Protein AF-A0AA49FK80-F1 (afdb_monomer_lite)

Organism: NCBI:txid2975601

Structure (mmCIF, N/CA/C/O backbone):
data_AF-A0AA49FK80-F1
#
_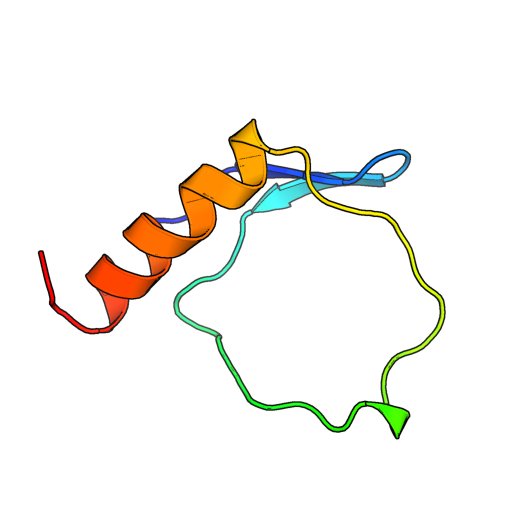entry.id   AF-A0AA49FK80-F1
#
loop_
_atom_site.group_PDB
_atom_site.id
_atom_site.type_symbol
_atom_site.label_atom_id
_atom_site.label_alt_id
_atom_site.label_comp_id
_atom_site.label_asym_id
_atom_site.label_entity_id
_atom_site.label_seq_id
_atom_site.pdbx_PDB_ins_code
_atom_site.Cartn_x
_atom_site.Cartn_y
_atom_site.Cartn_z
_atom_site.occupancy
_atom_site.B_iso_or_equiv
_atom_site.auth_seq_id
_atom_site.auth_comp_id
_atom_site.auth_asym_id
_atom_site.auth_atom_id
_atom_site.pdbx_PDB_model_num
ATOM 1 N N . MET A 1 1 ? 11.942 -2.018 6.047 1.00 72.88 1 MET A N 1
ATOM 2 C CA . MET A 1 1 ? 11.185 -1.434 7.186 1.00 72.88 1 MET A CA 1
ATOM 3 C C . MET A 1 1 ? 9.789 -1.991 7.050 1.00 72.88 1 MET A C 1
ATOM 5 O O . MET A 1 1 ? 9.290 -1.944 5.938 1.00 72.88 1 MET A O 1
ATOM 9 N N . ALA A 1 2 ? 9.198 -2.547 8.105 1.00 85.44 2 ALA A N 1
ATOM 10 C CA . ALA A 1 2 ? 7.909 -3.233 8.017 1.00 85.44 2 ALA A CA 1
ATOM 11 C C . ALA A 1 2 ? 6.855 -2.422 8.795 1.00 85.44 2 ALA A C 1
ATOM 13 O O . ALA A 1 2 ? 6.663 -2.660 9.990 1.00 85.44 2 ALA A O 1
ATOM 14 N N . PRO A 1 3 ? 6.276 -1.363 8.192 1.00 90.69 3 PRO A N 1
ATOM 15 C CA . PRO A 1 3 ? 5.433 -0.443 8.934 1.00 90.69 3 PRO A CA 1
ATOM 16 C C . PRO A 1 3 ? 4.122 -1.120 9.328 1.00 90.69 3 PRO A C 1
ATOM 18 O O . PRO A 1 3 ? 3.464 -1.772 8.516 1.00 90.69 3 PRO A O 1
ATOM 21 N N . LEU A 1 4 ? 3.742 -0.921 10.587 1.00 94.62 4 LEU A N 1
ATOM 22 C CA . LEU A 1 4 ? 2.434 -1.304 11.092 1.00 94.62 4 LEU A CA 1
ATOM 23 C C . LEU A 1 4 ? 1.398 -0.273 10.624 1.00 94.62 4 LEU A C 1
ATOM 25 O O . LEU A 1 4 ? 1.594 0.934 10.823 1.00 94.62 4 LEU A O 1
ATOM 29 N N . 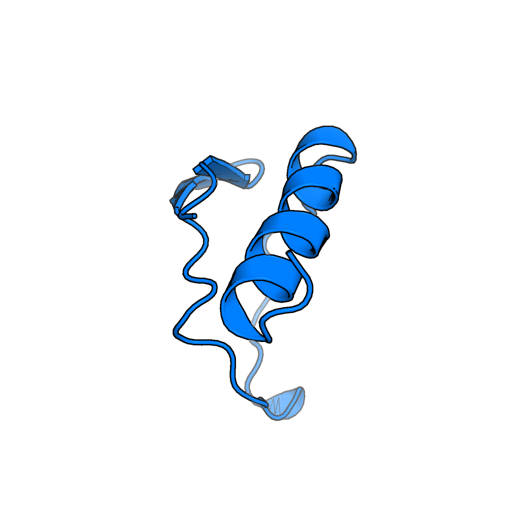VAL A 1 5 ? 0.320 -0.751 10.010 1.00 94.31 5 VAL A N 1
ATOM 30 C CA . VAL A 1 5 ? -0.794 0.050 9.490 1.00 94.31 5 VAL A CA 1
ATOM 31 C C . VAL A 1 5 ? -2.122 -0.481 10.014 1.00 94.31 5 VAL A C 1
ATOM 33 O O . VAL A 1 5 ? -2.287 -1.687 10.202 1.00 94.31 5 VAL A O 1
ATOM 36 N N . GLU A 1 6 ? -3.081 0.411 10.238 1.00 95.25 6 GLU A N 1
ATOM 37 C CA . GLU A 1 6 ? -4.442 0.031 10.606 1.00 95.25 6 GLU A CA 1
ATOM 38 C C . GLU A 1 6 ? -5.338 -0.026 9.364 1.00 95.25 6 GLU A C 1
ATOM 40 O O . GLU A 1 6 ? -5.391 0.909 8.563 1.00 95.25 6 GLU A O 1
ATOM 45 N N . VAL A 1 7 ? -6.074 -1.127 9.211 1.00 92.88 7 VAL A N 1
ATOM 46 C CA . VAL A 1 7 ? -7.134 -1.261 8.211 1.00 92.88 7 VAL A CA 1
ATOM 47 C C . VAL A 1 7 ? -8.482 -1.120 8.927 1.00 92.88 7 VAL A C 1
ATOM 49 O O . VAL A 1 7 ? -8.807 -1.973 9.766 1.00 92.88 7 VAL A O 1
ATOM 52 N N . PRO A 1 8 ? -9.288 -0.087 8.602 1.00 91.62 8 PRO A N 1
ATOM 53 C CA . PRO A 1 8 ? -10.560 0.166 9.272 1.00 91.62 8 PRO A CA 1
ATOM 54 C C . PRO A 1 8 ? -11.459 -1.075 9.318 1.00 91.62 8 PRO A C 1
ATOM 56 O O . PRO A 1 8 ? -11.734 -1.701 8.295 1.00 91.62 8 PRO A O 1
ATOM 59 N N . GLY A 1 9 ? -11.898 -1.455 10.520 1.00 90.94 9 GLY A N 1
ATOM 60 C CA . GLY A 1 9 ? -12.771 -2.615 10.732 1.00 90.94 9 GLY A CA 1
ATOM 61 C C . GLY A 1 9 ? -12.111 -3.989 10.537 1.00 90.94 9 GLY A C 1
ATOM 62 O O . GLY A 1 9 ? -12.815 -4.998 10.572 1.00 90.94 9 GLY A O 1
ATOM 63 N N . LYS A 1 10 ? -10.788 -4.055 10.324 1.00 92.75 10 LYS A N 1
ATOM 64 C CA . LYS A 1 10 ? -10.028 -5.312 10.175 1.00 92.75 10 LYS A CA 1
ATOM 65 C C . LYS A 1 10 ? -8.874 -5.463 11.163 1.00 92.75 10 LYS A C 1
ATOM 67 O O . LYS A 1 10 ? -8.532 -6.595 11.485 1.00 92.75 10 LYS A O 1
ATOM 72 N N . GLY A 1 11 ? -8.308 -4.359 11.651 1.00 94.31 11 GLY A N 1
ATOM 73 C CA . GLY A 1 11 ? -7.248 -4.359 12.661 1.00 94.31 11 GLY A CA 1
ATOM 74 C C . GLY A 1 11 ? -5.883 -3.948 12.112 1.00 94.31 11 GLY A C 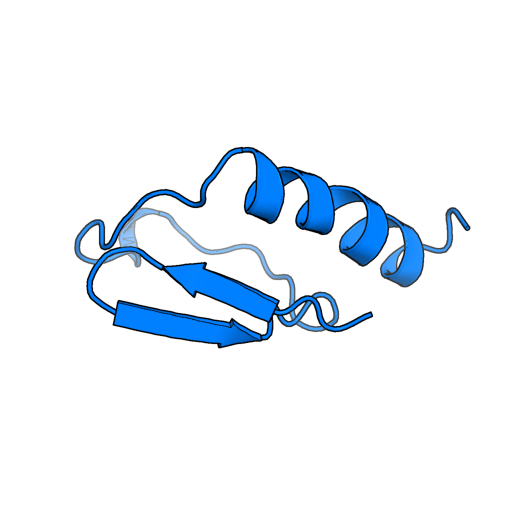1
ATOM 75 O O . GLY A 1 11 ? -5.792 -3.255 11.099 1.00 94.31 11 GLY A O 1
ATOM 76 N N . LEU A 1 12 ? -4.824 -4.349 12.817 1.00 95.69 12 LEU A N 1
ATOM 77 C CA . LEU A 1 12 ? -3.443 -3.961 12.528 1.00 95.69 12 LEU A CA 1
ATOM 78 C C . LEU A 1 12 ? -2.745 -4.998 11.647 1.00 95.69 12 LEU A C 1
ATOM 80 O O . LEU A 1 12 ? -2.801 -6.196 11.920 1.00 95.69 12 LEU A O 1
ATOM 84 N N . PHE A 1 13 ? -2.042 -4.519 10.624 1.00 94.25 13 PHE A N 1
ATOM 85 C CA . PHE A 1 13 ? -1.289 -5.337 9.678 1.00 94.25 13 PHE A CA 1
ATOM 86 C C . PHE A 1 13 ? 0.106 -4.764 9.459 1.00 94.25 13 PHE A C 1
ATOM 88 O O . PHE A 1 13 ? 0.322 -3.555 9.539 1.00 94.25 13 PHE A O 1
ATOM 95 N N . VAL A 1 14 ? 1.057 -5.641 9.159 1.00 93.38 14 VAL A N 1
ATOM 96 C CA . VAL A 1 14 ? 2.412 -5.253 8.765 1.00 93.38 14 VAL A CA 1
ATOM 97 C C . VAL A 1 14 ? 2.465 -5.183 7.243 1.00 93.38 14 VAL A C 1
ATOM 99 O O . VAL A 1 14 ? 2.112 -6.147 6.567 1.00 93.38 14 VAL A O 1
ATOM 102 N N . LEU A 1 15 ? 2.897 -4.046 6.697 1.00 91.06 15 LEU A N 1
ATOM 103 C CA . LEU A 1 15 ? 3.073 -3.888 5.256 1.00 91.06 15 LEU A CA 1
ATOM 104 C C . LEU A 1 15 ? 4.405 -4.511 4.816 1.00 91.06 15 LEU A C 1
ATOM 106 O O . LEU A 1 15 ? 5.475 -4.069 5.241 1.00 91.06 15 LEU A O 1
ATOM 110 N N . SER A 1 16 ? 4.324 -5.524 3.952 1.00 90.00 16 SER A N 1
ATOM 111 C CA . SER A 1 16 ? 5.483 -6.199 3.360 1.00 90.00 16 SER A CA 1
ATOM 112 C C . SER A 1 16 ? 5.977 -5.421 2.138 1.00 90.00 16 SER A C 1
ATOM 114 O O . SER A 1 16 ? 5.442 -5.555 1.040 1.00 90.00 16 SER A O 1
ATOM 116 N N . ALA A 1 17 ? 6.962 -4.541 2.341 1.00 86.06 17 ALA A N 1
ATOM 117 C CA . ALA A 1 17 ? 7.544 -3.742 1.257 1.00 86.06 17 ALA A CA 1
ATOM 118 C C . ALA A 1 17 ? 8.469 -4.565 0.338 1.00 86.06 17 ALA A C 1
ATOM 120 O O . ALA A 1 17 ? 8.683 -4.180 -0.807 1.00 86.06 17 ALA A O 1
ATOM 121 N N . ASP A 1 18 ? 8.976 -5.702 0.821 1.00 84.94 18 ASP A N 1
ATOM 122 C CA . ASP A 1 18 ? 9.877 -6.588 0.072 1.00 84.94 18 ASP A CA 1
ATOM 123 C C . ASP A 1 18 ? 9.115 -7.516 -0.900 1.00 84.94 18 ASP A C 1
ATOM 125 O O . ASP A 1 18 ? 9.710 -8.134 -1.779 1.00 84.94 18 ASP A O 1
ATOM 129 N N . GLU A 1 19 ? 7.786 -7.594 -0.775 1.00 86.44 19 GLU A N 1
ATOM 130 C CA . GLU A 1 19 ? 6.908 -8.472 -1.562 1.00 86.44 19 GLU A CA 1
ATOM 131 C C . GLU A 1 19 ? 5.935 -7.667 -2.443 1.00 86.44 19 GLU A C 1
ATOM 133 O O . GLU A 1 19 ? 4.763 -8.014 -2.593 1.00 86.44 19 GLU A O 1
ATOM 138 N N . ILE A 1 20 ? 6.397 -6.558 -3.028 1.00 87.50 20 ILE A N 1
ATOM 139 C CA . ILE A 1 20 ? 5.586 -5.751 -3.949 1.00 87.50 20 ILE A CA 1
ATOM 140 C C . ILE A 1 20 ? 5.555 -6.415 -5.329 1.00 87.50 20 ILE A C 1
ATOM 142 O O . ILE A 1 20 ? 6.591 -6.677 -5.936 1.00 87.50 20 ILE A O 1
ATOM 146 N N . PHE A 1 21 ? 4.354 -6.637 -5.863 1.00 89.12 21 PHE A N 1
ATOM 147 C CA . PHE A 1 21 ? 4.148 -7.196 -7.198 1.00 89.12 21 PHE A CA 1
ATOM 148 C C . PHE A 1 21 ? 2.969 -6.530 -7.912 1.00 89.12 21 PHE A C 1
ATOM 150 O O . PHE A 1 21 ? 2.051 -5.994 -7.289 1.00 89.12 21 PHE A O 1
ATOM 157 N N . ALA A 1 22 ? 2.980 -6.589 -9.243 1.00 93.00 22 ALA A N 1
ATOM 158 C CA . ALA A 1 22 ? 1.847 -6.169 -10.057 1.00 93.00 22 ALA A CA 1
ATOM 159 C C . ALA A 1 22 ? 0.727 -7.221 -10.002 1.00 93.00 22 ALA A C 1
ATOM 161 O O . ALA A 1 22 ? 0.976 -8.420 -10.136 1.00 93.00 22 ALA A O 1
ATOM 162 N N . ILE A 1 23 ? -0.518 -6.772 -9.840 1.00 93.88 23 ILE A N 1
ATOM 163 C CA . ILE A 1 23 ? -1.707 -7.629 -9.854 1.00 93.88 23 ILE A CA 1
ATOM 164 C C . ILE A 1 23 ? -2.754 -7.060 -10.811 1.00 93.88 23 ILE A C 1
ATOM 166 O O . ILE A 1 23 ? -2.977 -5.852 -10.854 1.00 93.88 23 ILE A O 1
ATOM 170 N N . ASP A 1 24 ? -3.404 -7.941 -11.570 1.00 96.44 24 ASP A N 1
ATOM 171 C CA . ASP A 1 24 ? -4.561 -7.583 -12.390 1.00 96.44 24 ASP A CA 1
ATOM 172 C C . ASP A 1 24 ? -5.737 -7.159 -11.495 1.00 96.44 24 ASP A C 1
ATOM 174 O O . ASP A 1 24 ? -6.123 -7.881 -10.569 1.00 96.44 24 ASP A O 1
ATOM 178 N N . ALA A 1 25 ? -6.325 -6.000 -11.796 1.00 92.69 25 ALA A N 1
ATOM 179 C CA . ALA A 1 25 ? -7.478 -5.462 -11.087 1.00 92.69 25 ALA A CA 1
ATOM 180 C C . ALA A 1 25 ? -8.683 -6.419 -11.107 1.00 92.69 25 ALA A C 1
ATOM 182 O O . ALA A 1 25 ? -9.421 -6.468 -10.126 1.00 92.69 25 ALA A O 1
ATOM 183 N N . ALA A 1 26 ? -8.847 -7.239 -12.152 1.00 95.81 26 ALA A N 1
ATOM 184 C CA . ALA A 1 26 ? -9.908 -8.246 -12.226 1.00 95.81 26 ALA A CA 1
ATOM 185 C C . ALA A 1 26 ? -9.785 -9.346 -11.151 1.00 95.81 26 ALA A C 1
ATOM 187 O O . ALA A 1 26 ? -10.758 -10.038 -10.855 1.00 95.81 26 ALA A O 1
ATOM 188 N N . ARG A 1 27 ? -8.601 -9.514 -10.542 1.00 95.06 27 ARG A N 1
ATOM 189 C CA . ARG A 1 27 ? -8.371 -10.461 -9.436 1.00 95.06 27 ARG A CA 1
ATOM 190 C C . ARG A 1 27 ? -8.718 -9.878 -8.067 1.00 95.06 27 ARG A C 1
ATOM 192 O O . ARG A 1 27 ? -8.761 -10.627 -7.087 1.00 95.06 27 ARG A O 1
ATOM 199 N N . LEU A 1 28 ? -8.927 -8.565 -7.969 1.00 93.56 28 LEU A N 1
ATOM 200 C CA . LEU A 1 28 ? -9.317 -7.919 -6.722 1.00 93.56 28 LEU A CA 1
ATOM 201 C C . LEU A 1 28 ? -10.786 -8.241 -6.419 1.00 93.56 28 LEU A C 1
ATOM 203 O O . LEU A 1 28 ? -11.641 -8.210 -7.298 1.00 93.56 28 LEU A O 1
ATOM 207 N N . LYS A 1 29 ? -11.068 -8.589 -5.159 1.00 91.81 29 LYS A N 1
ATOM 208 C CA . LYS A 1 29 ? -12.426 -8.890 -4.683 1.00 91.81 29 LYS A CA 1
ATOM 209 C C . LYS A 1 29 ? -13.124 -7.593 -4.245 1.00 91.81 29 LYS A C 1
ATOM 211 O O . LYS A 1 29 ? -13.142 -6.602 -4.964 1.00 91.81 29 LYS A O 1
ATOM 216 N N . HIS A 1 30 ? -13.695 -7.585 -3.046 1.00 91.50 30 HIS A N 1
ATOM 217 C CA . HIS A 1 30 ? -14.376 -6.425 -2.488 1.00 91.50 30 HIS A CA 1
ATOM 218 C C . HIS A 1 30 ? -13.391 -5.442 -1.858 1.00 91.50 30 HIS A C 1
ATOM 220 O O . HIS A 1 30 ? -12.403 -5.845 -1.242 1.00 91.50 30 HIS A O 1
ATOM 226 N N . PHE A 1 31 ? -13.703 -4.153 -1.971 1.00 91.56 31 PHE A N 1
ATOM 227 C CA . PHE A 1 31 ? -13.022 -3.107 -1.222 1.00 91.56 31 PHE A CA 1
ATOM 228 C C . PHE A 1 31 ? -13.189 -3.339 0.287 1.00 91.56 31 PHE A C 1
ATOM 230 O O . PHE A 1 31 ? -14.293 -3.603 0.764 1.00 91.56 31 PHE A O 1
ATOM 237 N N . VAL A 1 32 ? -12.084 -3.252 1.028 1.00 91.00 32 VAL A N 1
ATOM 238 C CA . VAL A 1 32 ? -12.047 -3.556 2.467 1.00 91.00 32 VAL A CA 1
ATOM 239 C C . VAL A 1 32 ? -11.907 -2.298 3.325 1.00 91.00 32 VAL A C 1
ATOM 241 O O . VAL A 1 32 ? -12.406 -2.269 4.445 1.00 91.00 32 VAL A O 1
ATOM 244 N N . GLY A 1 33 ? -11.252 -1.259 2.812 1.00 91.31 33 GLY A N 1
ATOM 245 C CA . GLY A 1 33 ? -10.999 -0.023 3.540 1.00 91.31 33 GLY A CA 1
ATOM 246 C C . GLY A 1 33 ? -9.902 0.807 2.883 1.00 91.31 33 GLY A C 1
ATOM 247 O O . GLY A 1 33 ? -9.192 0.335 1.993 1.00 91.31 33 GLY A O 1
ATOM 248 N N . THR A 1 34 ? -9.763 2.046 3.347 1.00 93.56 34 THR A N 1
ATOM 249 C CA . THR A 1 34 ? -8.706 2.967 2.919 1.00 93.56 34 THR A CA 1
ATOM 250 C C . THR A 1 34 ? -7.81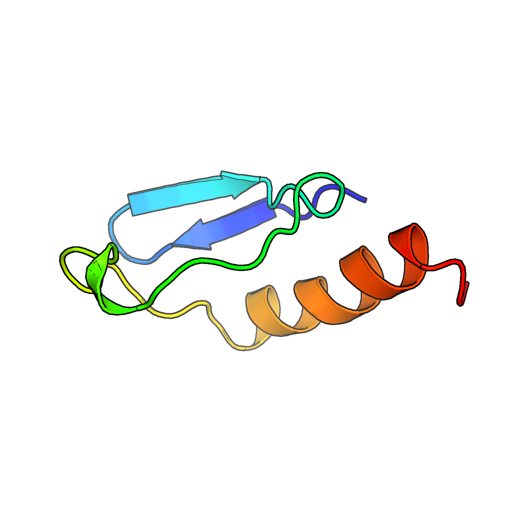3 3.270 4.110 1.00 93.56 34 THR A C 1
ATOM 252 O O . THR A 1 34 ? -8.310 3.581 5.191 1.00 93.56 34 THR A O 1
ATOM 255 N N . LEU A 1 35 ? -6.497 3.198 3.907 1.00 94.19 35 LEU A N 1
ATOM 256 C CA . LEU A 1 35 ? -5.522 3.588 4.921 1.00 94.19 35 LEU A CA 1
ATOM 257 C C . LEU A 1 35 ? -5.657 5.072 5.278 1.00 94.19 35 LEU A C 1
ATOM 259 O O . LEU A 1 35 ? -5.888 5.918 4.407 1.00 94.19 35 LEU A O 1
ATOM 263 N N . SER A 1 36 ? -5.441 5.389 6.554 1.00 95.06 36 SER A N 1
ATOM 264 C CA . SER A 1 36 ? -5.404 6.770 7.034 1.00 95.06 36 SER A CA 1
ATOM 265 C C . SER A 1 36 ? -4.280 7.571 6.347 1.00 95.06 36 SER A C 1
ATOM 267 O O . SER A 1 36 ? -3.297 6.983 5.879 1.00 95.06 36 SER A O 1
ATOM 269 N N . PRO A 1 37 ? -4.349 8.916 6.298 1.00 95.75 37 PRO A N 1
ATOM 270 C CA . PRO A 1 37 ? -3.238 9.727 5.792 1.00 95.75 37 PRO A CA 1
ATOM 271 C C . PRO A 1 37 ? -1.912 9.446 6.517 1.00 95.75 37 PRO A C 1
ATOM 273 O O . PRO A 1 37 ? -0.864 9.394 5.874 1.00 95.75 37 PRO A O 1
ATOM 276 N N . ALA A 1 38 ? -1.968 9.197 7.831 1.00 94.31 38 ALA A N 1
ATOM 277 C CA . ALA A 1 38 ? -0.801 8.869 8.645 1.00 94.31 38 ALA A CA 1
ATOM 278 C C . ALA A 1 38 ? -0.185 7.512 8.262 1.00 94.31 38 ALA A C 1
ATOM 280 O O . ALA A 1 38 ? 1.034 7.396 8.167 1.00 94.31 38 ALA A O 1
ATOM 281 N N . ASP A 1 39 ? -1.005 6.495 7.986 1.00 95.06 39 ASP A N 1
ATOM 282 C CA . ASP A 1 39 ? -0.515 5.186 7.541 1.00 95.06 39 ASP A CA 1
ATOM 283 C C . ASP A 1 39 ? -0.004 5.216 6.103 1.00 95.06 39 ASP A C 1
ATOM 285 O O . ASP A 1 39 ? 1.028 4.621 5.798 1.00 95.06 39 ASP A O 1
ATOM 289 N N . ARG A 1 40 ? -0.667 5.971 5.219 1.00 93.56 40 ARG A N 1
ATOM 290 C CA . ARG A 1 40 ? -0.204 6.169 3.838 1.00 93.56 40 ARG A CA 1
ATOM 291 C C . ARG A 1 40 ? 1.170 6.830 3.778 1.00 93.56 40 ARG A C 1
ATOM 293 O O . ARG A 1 40 ? 1.972 6.460 2.923 1.00 93.56 40 ARG A O 1
ATOM 300 N N . ALA A 1 41 ? 1.465 7.757 4.691 1.00 94.50 41 ALA A N 1
ATOM 301 C CA . ALA A 1 41 ? 2.772 8.410 4.769 1.00 94.50 41 ALA A CA 1
ATOM 302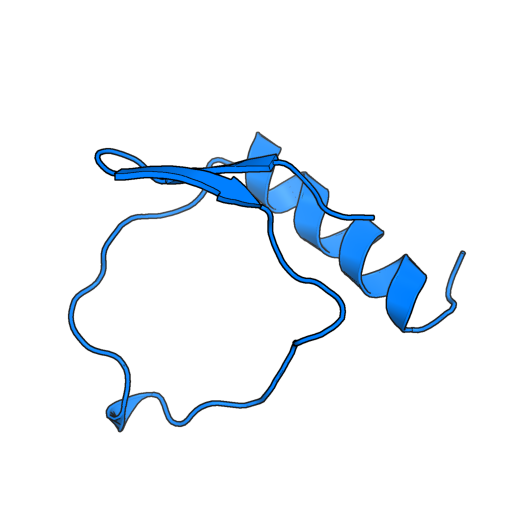 C C . ALA A 1 41 ? 3.923 7.424 5.056 1.00 94.50 41 ALA A C 1
ATOM 304 O O . ALA A 1 41 ? 5.064 7.699 4.697 1.00 94.50 41 ALA A O 1
ATOM 305 N N . LYS A 1 42 ? 3.634 6.249 5.635 1.00 92.56 42 LYS A N 1
ATOM 306 C CA . LYS A 1 42 ? 4.634 5.204 5.920 1.00 92.56 42 LYS A CA 1
ATOM 307 C C . LYS A 1 42 ? 5.039 4.395 4.680 1.00 92.56 42 LYS A C 1
ATOM 309 O O . LYS A 1 42 ? 6.080 3.743 4.709 1.00 92.56 42 LYS A O 1
ATOM 314 N N . ILE A 1 43 ? 4.241 4.422 3.605 1.00 91.38 43 ILE A N 1
ATOM 315 C CA . ILE A 1 43 ? 4.451 3.588 2.408 1.00 91.38 43 ILE A CA 1
ATOM 316 C C . ILE A 1 43 ? 5.696 4.037 1.640 1.00 91.38 43 ILE A C 1
ATOM 318 O O . ILE A 1 43 ? 6.552 3.213 1.336 1.00 91.38 43 ILE A O 1
ATOM 322 N N . ARG A 1 44 ? 5.818 5.339 1.346 1.00 90.75 44 ARG A N 1
ATOM 323 C CA . ARG A 1 44 ? 6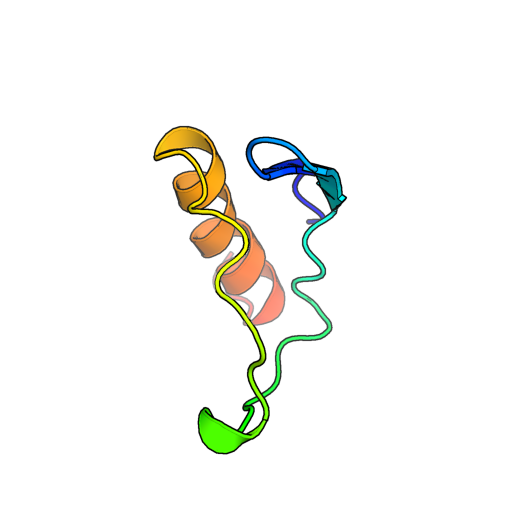.913 5.863 0.516 1.00 90.75 44 ARG A CA 1
ATOM 324 C C . ARG A 1 44 ? 8.300 5.566 1.118 1.00 90.75 44 ARG A C 1
ATOM 326 O O . ARG A 1 44 ? 9.078 4.920 0.426 1.00 90.75 44 ARG A O 1
ATOM 333 N N . PRO A 1 45 ? 8.576 5.862 2.405 1.00 91.50 45 PRO A N 1
ATOM 334 C CA . PRO A 1 45 ? 9.865 5.520 3.011 1.00 91.50 45 PRO A CA 1
ATOM 335 C C . PRO A 1 45 ? 10.144 4.011 3.057 1.00 91.50 45 PRO A C 1
ATOM 337 O O . PRO A 1 45 ? 11.296 3.586 3.003 1.00 91.50 45 PRO A O 1
ATOM 340 N N . ALA A 1 46 ? 9.100 3.182 3.186 1.00 89.81 46 ALA A N 1
ATOM 341 C CA . ALA A 1 46 ? 9.263 1.732 3.166 1.00 89.81 46 ALA A CA 1
ATOM 342 C C . ALA A 1 46 ? 9.692 1.234 1.778 1.00 89.81 46 ALA A C 1
ATOM 344 O O . ALA A 1 46 ? 10.564 0.375 1.709 1.00 89.81 46 ALA A O 1
ATOM 345 N N . ILE A 1 47 ? 9.131 1.807 0.708 1.00 89.25 47 ILE A N 1
ATOM 346 C CA . ILE A 1 47 ? 9.495 1.511 -0.683 1.00 89.25 47 ILE A CA 1
ATOM 347 C C . ILE A 1 47 ? 10.898 2.033 -1.013 1.00 89.25 47 ILE A C 1
ATOM 349 O O . ILE A 1 47 ? 11.711 1.272 -1.529 1.00 89.25 47 ILE A O 1
ATOM 353 N N . ASP A 1 48 ? 11.209 3.290 -0.684 1.00 89.81 48 ASP A N 1
ATOM 354 C CA . ASP A 1 48 ? 12.506 3.912 -1.006 1.00 89.81 48 ASP A CA 1
ATOM 355 C C . ASP A 1 48 ? 13.677 3.094 -0.437 1.00 89.81 48 ASP A C 1
ATOM 357 O O . ASP A 1 48 ? 14.688 2.880 -1.106 1.00 89.81 48 ASP A O 1
ATOM 361 N N . LYS A 1 49 ? 13.497 2.518 0.760 1.00 84.88 49 LYS A N 1
ATOM 362 C CA . LYS A 1 49 ? 14.475 1.614 1.378 1.00 84.88 49 LYS A CA 1
ATOM 363 C C . LYS A 1 49 ? 14.696 0.306 0.604 1.00 84.88 49 LYS A C 1
ATOM 365 O O . LYS A 1 49 ? 15.796 -0.233 0.665 1.00 84.88 49 LYS A O 1
ATOM 370 N N . VAL A 1 50 ? 13.679 -0.226 -0.073 1.00 83.94 50 VAL A N 1
ATOM 371 C CA . VAL A 1 50 ? 13.798 -1.454 -0.887 1.00 83.94 50 VAL A CA 1
ATOM 372 C C . VAL A 1 50 ? 14.493 -1.158 -2.212 1.00 83.94 50 VAL A C 1
ATOM 374 O O . VAL A 1 50 ? 15.306 -1.951 -2.675 1.00 83.94 50 VAL A O 1
ATOM 377 N N . ILE A 1 51 ? 14.197 -0.001 -2.807 1.00 83.25 51 ILE A N 1
ATOM 378 C CA . ILE A 1 51 ? 14.753 0.416 -4.103 1.00 83.25 51 ILE A CA 1
ATOM 379 C C . ILE A 1 51 ? 16.185 0.971 -3.949 1.00 83.25 51 ILE A C 1
ATOM 381 O O . ILE A 1 51 ? 16.947 0.981 -4.912 1.00 83.25 51 ILE A O 1
ATOM 385 N N . GLY A 1 52 ? 16.583 1.359 -2.733 1.00 69.56 52 GLY A N 1
ATOM 386 C CA . GLY A 1 52 ? 17.938 1.813 -2.413 1.00 69.56 52 GLY A CA 1
ATOM 387 C C . GLY A 1 52 ? 18.134 3.331 -2.472 1.00 69.56 52 GLY A C 1
ATOM 388 O O . GLY A 1 52 ? 19.273 3.780 -2.538 1.00 69.56 52 GLY A O 1
ATOM 389 N N . GLU A 1 53 ? 17.061 4.128 -2.431 1.00 60.84 53 GLU A N 1
ATOM 390 C CA . GLU A 1 53 ? 17.125 5.601 -2.375 1.00 60.84 53 GLU A CA 1
ATOM 391 C C . GLU A 1 53 ? 17.169 6.133 -0.929 1.00 60.84 53 GLU A C 1
ATOM 393 O O . GLU A 1 53 ? 16.458 7.078 -0.582 1.00 60.84 53 GLU A O 1
ATOM 398 N N . TYR A 1 54 ? 17.978 5.519 -0.061 1.00 52.72 54 TYR A N 1
ATOM 399 C CA . TYR A 1 54 ? 18.131 5.962 1.329 1.00 52.72 54 TYR A CA 1
ATOM 400 C C . TYR A 1 54 ? 19.591 6.077 1.753 1.00 52.72 54 TYR A C 1
ATOM 402 O O . TYR A 1 54 ? 20.349 5.115 1.497 1.00 52.72 54 TYR A O 1
#

Sequence (54 aa):
MAPLVEVPGKGLFVLSADEIFAIDAARLKHFVGTLSPADRAKIRPAIDKVIGEY

Foldseek 3Di:
DFDWFAFPPPGIDTDDLLPDDDDDPVPDDDDRGDTDPVRVVVNVVSNCVNVVVD

pLDDT: mean 89.59, std 8.2, range [52.72, 96.44]

Radius of gyration: 12.4 Å; chains: 1; bounding box: 32×20×25 Å

Secondary structure (DSSP, 8-state):
---EEEETTTEEEE--GGG-----GGG--S------HHHHTTHHHHHHHHHT--